Protein AF-0000000074484990 (afdb_homodimer)

Structure (mmCIF, N/CA/C/O backbone):
data_AF-0000000074484990-model_v1
#
loop_
_entity.id
_entity.type
_entity.pdbx_description
1 polymer 'DUF2249 domain-containing protein'
#
loop_
_atom_site.group_PDB
_atom_site.id
_atom_site.type_symbol
_atom_site.label_atom_id
_atom_site.label_alt_id
_atom_site.label_comp_id
_atom_site.label_asym_id
_atom_site.label_entity_id
_atom_site.label_seq_id
_atom_site.pdbx_PDB_ins_code
_atom_site.Cartn_x
_atom_site.Cartn_y
_atom_site.Cartn_z
_atom_site.occupancy
_atom_site.B_iso_or_equiv
_atom_site.auth_seq_id
_atom_site.auth_comp_id
_atom_site.auth_asym_id
_atom_site.auth_atom_id
_atom_site.pdbx_PDB_model_num
ATOM 1 N N . MET A 1 1 ? -2.682 -23.234 -22.422 1 43.19 1 MET A N 1
ATOM 2 C CA . MET A 1 1 ? -3.801 -22.484 -21.875 1 43.19 1 MET A CA 1
ATOM 3 C C . MET A 1 1 ? -3.385 -21.734 -20.609 1 43.19 1 MET A C 1
ATOM 5 O O . MET A 1 1 ? -2.887 -22.344 -19.656 1 43.19 1 MET A O 1
ATOM 9 N N . SER A 1 2 ? -2.629 -20.469 -20.484 1 55.09 2 SER A N 1
ATOM 10 C CA . SER A 1 2 ? -1.631 -19.828 -19.641 1 55.09 2 SER A CA 1
ATOM 11 C C . SER A 1 2 ? -2.156 -19.625 -18.219 1 55.09 2 SER A C 1
ATOM 13 O O . SER A 1 2 ? -2.943 -18.703 -17.969 1 55.09 2 SER A O 1
ATOM 15 N N . GLN A 1 3 ? -2.68 -20.781 -17.406 1 84.25 3 GLN A N 1
ATOM 16 C CA . GLN A 1 3 ? -3.514 -20.953 -16.219 1 84.25 3 GLN A CA 1
ATOM 17 C C . GLN A 1 3 ? -2.814 -20.406 -14.977 1 84.25 3 GLN A C 1
ATOM 19 O O . GLN A 1 3 ? -1.586 -20.453 -14.883 1 84.25 3 GLN A O 1
ATOM 24 N N . PHE A 1 4 ? -3.586 -19.734 -14.289 1 97.69 4 PHE A N 1
ATOM 25 C CA . PHE A 1 4 ? -3.057 -19.266 -13.016 1 97.69 4 PHE A CA 1
ATOM 26 C C . PHE A 1 4 ? -2.887 -20.422 -12.039 1 97.69 4 PHE A C 1
ATOM 28 O O . PHE A 1 4 ? -3.781 -21.25 -11.898 1 97.69 4 PHE A O 1
ATOM 35 N N . ALA A 1 5 ? -1.657 -20.453 -11.508 1 98.44 5 ALA A N 1
ATOM 36 C CA . ALA A 1 5 ? -1.383 -21.453 -10.484 1 98.44 5 ALA A CA 1
ATOM 37 C C . ALA A 1 5 ? -2.23 -21.219 -9.234 1 98.44 5 ALA A C 1
ATOM 39 O O . ALA A 1 5 ? -2.482 -22.141 -8.461 1 98.44 5 ALA A O 1
ATOM 40 N N . ALA A 1 6 ? -2.662 -20.047 -8.984 1 98.5 6 ALA A N 1
ATOM 41 C CA . ALA A 1 6 ? -3.475 -19.656 -7.832 1 98.5 6 ALA A CA 1
ATOM 42 C C . ALA A 1 6 ? -4.242 -18.375 -8.109 1 98.5 6 ALA A C 1
ATOM 44 O O . ALA A 1 6 ? -3.85 -17.578 -8.969 1 98.5 6 ALA A O 1
ATOM 45 N N . LYS A 1 7 ? -5.32 -18.172 -7.418 1 98.56 7 LYS A N 1
ATOM 46 C CA . LYS A 1 7 ? -6.105 -16.938 -7.492 1 98.56 7 LYS A CA 1
ATOM 47 C C . LYS A 1 7 ? -6.441 -16.422 -6.098 1 98.56 7 LYS A C 1
ATOM 49 O O . LYS A 1 7 ? -6.684 -17.203 -5.176 1 98.56 7 LYS A O 1
ATOM 54 N N . ILE A 1 8 ? -6.496 -15.172 -6.008 1 98.81 8 ILE A N 1
ATOM 55 C CA . ILE A 1 8 ? -6.891 -14.57 -4.738 1 98.81 8 ILE A CA 1
ATOM 56 C C . ILE A 1 8 ? -7.789 -13.359 -5.004 1 98.81 8 ILE A C 1
ATOM 58 O O . ILE A 1 8 ? -7.492 -12.531 -5.867 1 98.81 8 ILE A O 1
ATOM 62 N N . HIS A 1 9 ? -8.938 -13.336 -4.336 1 98.75 9 HIS A N 1
ATOM 63 C CA . HIS A 1 9 ? -9.82 -12.18 -4.289 1 98.75 9 HIS A CA 1
ATOM 64 C C . HIS A 1 9 ? -9.562 -11.336 -3.045 1 98.75 9 HIS A C 1
ATOM 66 O O . HIS A 1 9 ? -10.133 -11.594 -1.984 1 98.75 9 HIS A O 1
ATOM 72 N N . ALA A 1 10 ? -8.797 -10.273 -3.188 1 98.44 10 ALA A N 1
ATOM 73 C CA . ALA A 1 10 ? -8.234 -9.508 -2.08 1 98.44 10 ALA A CA 1
ATOM 74 C C . ALA A 1 10 ? -9.336 -8.945 -1.183 1 98.44 10 ALA A C 1
ATOM 76 O O . ALA A 1 10 ? -9.211 -8.953 0.044 1 98.44 10 ALA A O 1
ATOM 77 N N . PRO A 1 11 ? -10.508 -8.555 -1.781 1 97.56 11 PRO A N 1
ATOM 78 C CA . PRO A 1 11 ? -11.531 -7.91 -0.948 1 97.56 11 PRO A CA 1
ATOM 79 C C . PRO A 1 11 ? -12.164 -8.875 0.055 1 97.56 11 PRO A C 1
ATOM 81 O O . PRO A 1 11 ? -12.906 -8.445 0.942 1 97.56 11 PRO A O 1
ATOM 84 N N . ASP A 1 12 ? -11.836 -10.172 -0.062 1 98.25 12 ASP A N 1
ATOM 85 C CA . ASP A 1 12 ? -12.367 -11.156 0.88 1 98.25 12 ASP A CA 1
ATOM 86 C C . ASP A 1 12 ? -11.594 -11.117 2.199 1 98.25 12 ASP A C 1
ATOM 88 O O . ASP A 1 12 ? -12.031 -11.703 3.193 1 98.25 12 ASP A O 1
ATOM 92 N N . TYR A 1 13 ? -10.547 -10.422 2.252 1 97.94 13 TYR A N 1
ATOM 93 C CA . TYR A 1 13 ? -9.688 -10.375 3.434 1 97.94 13 TYR A CA 1
ATOM 94 C C . TYR A 1 13 ? -9.867 -9.062 4.18 1 97.94 13 TYR A C 1
ATOM 96 O O . TYR A 1 13 ? -10.094 -8.016 3.566 1 97.94 13 TYR A O 1
ATOM 104 N N . GLU A 1 14 ? -9.742 -9.125 5.48 1 96.12 14 GLU A N 1
ATOM 105 C CA . GLU A 1 14 ? -9.641 -7.906 6.285 1 96.12 14 GLU A CA 1
ATOM 106 C C . GLU A 1 14 ? -8.414 -7.094 5.902 1 96.12 14 GLU A C 1
ATOM 108 O O . GLU A 1 14 ? -7.355 -7.656 5.613 1 96.12 14 GLU A O 1
ATOM 113 N N . PRO A 1 15 ? -8.586 -5.75 5.984 1 95.81 15 PRO A N 1
ATOM 114 C CA . PRO A 1 15 ? -7.492 -4.883 5.535 1 95.81 15 PRO A CA 1
ATOM 115 C C . PRO A 1 15 ? -6.148 -5.254 6.16 1 95.81 15 PRO A C 1
ATOM 117 O O . PRO A 1 15 ? -5.133 -5.324 5.461 1 95.81 15 PRO A O 1
ATOM 120 N N . ARG A 1 16 ? -6.16 -5.629 7.367 1 94.44 16 ARG A N 1
ATOM 121 C CA . ARG A 1 16 ? -4.918 -5.93 8.07 1 94.44 16 ARG A CA 1
ATOM 122 C C . ARG A 1 16 ? -4.305 -7.234 7.574 1 94.44 16 ARG A C 1
ATOM 124 O O . ARG A 1 16 ? -3.088 -7.422 7.645 1 94.44 16 ARG A O 1
ATOM 131 N N . GLU A 1 17 ? -5.121 -8.094 7.066 1 96.5 17 GLU A N 1
ATOM 132 C CA . GLU A 1 17 ? -4.672 -9.422 6.664 1 96.5 17 GLU A CA 1
ATOM 133 C C . GLU A 1 17 ? -4.461 -9.5 5.152 1 96.5 17 GLU A C 1
ATOM 135 O O . GLU A 1 17 ? -3.904 -10.477 4.648 1 96.5 17 GLU A O 1
ATOM 140 N N . ARG A 1 18 ? -4.863 -8.516 4.434 1 97.44 18 ARG A N 1
ATOM 141 C CA . ARG A 1 18 ? -4.973 -8.578 2.98 1 97.44 18 ARG A CA 1
ATOM 142 C C . ARG A 1 18 ? -3.596 -8.68 2.332 1 97.44 18 ARG A C 1
ATOM 144 O O . ARG A 1 18 ? -3.311 -9.641 1.616 1 97.44 18 ARG A O 1
ATOM 151 N N . HIS A 1 19 ? -2.695 -7.762 2.564 1 97.81 19 HIS A N 1
ATOM 152 C CA . HIS A 1 19 ? -1.384 -7.809 1.928 1 97.81 19 HIS A CA 1
ATOM 153 C C . HIS A 1 19 ? -0.587 -9.023 2.398 1 97.81 19 HIS A C 1
ATOM 155 O O . HIS A 1 19 ? -0.019 -9.75 1.583 1 97.81 19 HIS A O 1
ATOM 161 N N . PRO A 1 20 ? -0.677 -9.305 3.711 1 97.88 20 PRO A N 1
ATOM 162 C CA . PRO A 1 20 ? 0.005 -10.531 4.129 1 97.88 20 PRO A CA 1
ATOM 163 C C . PRO A 1 20 ? -0.506 -11.766 3.393 1 97.88 20 PRO A C 1
ATOM 165 O O . PRO A 1 20 ? 0.287 -12.617 2.984 1 97.88 20 PRO A O 1
ATOM 168 N N . ALA A 1 21 ? -1.783 -11.867 3.154 1 98.62 21 ALA A N 1
ATOM 169 C CA . ALA A 1 21 ? -2.359 -13.016 2.461 1 98.62 21 ALA A CA 1
ATOM 170 C C . ALA A 1 21 ? -1.872 -13.086 1.016 1 98.62 21 ALA A C 1
ATOM 172 O O . ALA A 1 21 ? -1.538 -14.156 0.517 1 98.62 21 ALA A O 1
ATOM 173 N N . ILE A 1 22 ? -1.795 -12 0.395 1 98.81 22 ILE A N 1
ATOM 174 C CA . ILE A 1 22 ? -1.357 -11.938 -0.996 1 98.81 22 ILE A CA 1
ATOM 175 C C . ILE A 1 22 ? 0.114 -12.336 -1.092 1 98.81 22 ILE A C 1
ATOM 177 O O . ILE A 1 22 ? 0.493 -13.133 -1.952 1 98.81 22 ILE A O 1
ATOM 181 N N . PHE A 1 23 ? 0.906 -11.844 -0.151 1 98.81 23 PHE A N 1
ATOM 182 C CA . PHE A 1 23 ? 2.326 -12.18 -0.168 1 98.81 23 PHE A CA 1
ATOM 183 C C . PHE A 1 23 ? 2.543 -13.648 0.149 1 98.81 23 PHE A C 1
ATOM 185 O O . PHE A 1 23 ? 3.414 -14.297 -0.441 1 98.81 23 PHE A O 1
ATOM 192 N N . ARG A 1 24 ? 1.764 -14.125 1.095 1 98.69 24 ARG A N 1
ATOM 193 C CA . ARG A 1 24 ? 1.881 -15.539 1.425 1 98.69 24 ARG A CA 1
ATOM 194 C C . ARG A 1 24 ? 1.576 -16.406 0.211 1 98.69 24 ARG A C 1
ATOM 196 O O . ARG A 1 24 ? 2.297 -17.375 -0.067 1 98.69 24 ARG A O 1
ATOM 203 N N . LEU A 1 25 ? 0.503 -16.062 -0.462 1 98.81 25 LEU A N 1
ATOM 204 C CA . LEU A 1 25 ? 0.14 -16.812 -1.66 1 98.81 25 LEU A CA 1
ATOM 205 C C . LEU A 1 25 ? 1.234 -16.719 -2.717 1 98.81 25 LEU A C 1
ATOM 207 O O . LEU A 1 25 ? 1.65 -17.719 -3.283 1 98.81 25 LEU A O 1
ATOM 211 N N . PHE A 1 26 ? 1.782 -15.547 -2.924 1 98.94 26 PHE A N 1
ATOM 212 C CA . PHE A 1 26 ? 2.852 -15.344 -3.895 1 98.94 26 PHE A CA 1
ATOM 213 C C . PHE A 1 26 ? 4.074 -16.172 -3.535 1 98.94 26 PHE A C 1
ATOM 215 O O . PHE A 1 26 ? 4.66 -16.828 -4.398 1 98.94 26 PHE A O 1
ATOM 222 N N . ASP A 1 27 ? 4.418 -16.172 -2.252 1 98.81 27 ASP A N 1
ATOM 223 C CA . ASP A 1 27 ? 5.621 -16.859 -1.794 1 98.81 27 ASP A CA 1
ATOM 224 C C . ASP A 1 27 ? 5.477 -18.375 -1.929 1 98.81 27 ASP A C 1
ATOM 226 O O . ASP A 1 27 ? 6.477 -19.094 -1.991 1 98.81 27 ASP A O 1
ATOM 230 N N . SER A 1 28 ? 4.297 -18.781 -1.954 1 98.69 28 SER A N 1
ATOM 231 C CA . SER A 1 28 ? 4.047 -20.219 -2.057 1 98.69 28 SER A CA 1
ATOM 232 C C . SER A 1 28 ? 4.199 -20.703 -3.494 1 98.69 28 SER A C 1
ATOM 234 O O . SER A 1 28 ? 4.27 -21.906 -3.742 1 98.69 28 SER A O 1
ATOM 236 N N . LEU A 1 29 ? 4.227 -19.812 -4.492 1 98.62 29 LEU A N 1
ATOM 237 C CA . LEU A 1 29 ? 4.363 -20.172 -5.898 1 98.62 29 LEU A CA 1
ATOM 238 C C . LEU A 1 29 ? 5.734 -20.781 -6.176 1 98.62 29 LEU A C 1
ATOM 240 O O . LEU A 1 29 ? 6.719 -20.406 -5.527 1 98.62 29 LEU A O 1
ATOM 244 N N . LYS A 1 30 ? 5.797 -21.625 -7.109 1 98.12 30 LYS A N 1
ATOM 245 C CA . LYS A 1 30 ? 7.066 -22.062 -7.672 1 98.12 30 LYS A CA 1
ATOM 246 C C . LYS A 1 30 ? 7.574 -21.094 -8.727 1 98.12 30 LYS A C 1
ATOM 248 O O . LYS A 1 30 ? 6.789 -20.375 -9.344 1 98.12 30 LYS A O 1
ATOM 253 N N . PRO A 1 31 ? 8.883 -21.031 -8.859 1 98.06 31 PRO A N 1
ATOM 254 C CA . PRO A 1 31 ? 9.391 -20.188 -9.953 1 98.06 31 PRO A CA 1
ATOM 255 C C . PRO A 1 31 ? 8.703 -20.484 -11.281 1 98.06 31 PRO A C 1
ATOM 257 O O . PRO A 1 31 ? 8.516 -21.656 -11.641 1 98.06 31 PRO A O 1
ATOM 260 N N . GLY A 1 32 ? 8.297 -19.422 -12 1 97.88 32 GLY A N 1
ATOM 261 C CA . GLY A 1 32 ? 7.645 -19.594 -13.289 1 97.88 32 GLY A CA 1
ATOM 262 C C . GLY A 1 32 ? 6.129 -19.609 -13.195 1 97.88 32 GLY A C 1
ATOM 263 O O . GLY A 1 32 ? 5.441 -19.422 -14.203 1 97.88 32 GLY A O 1
ATOM 264 N N . GLU A 1 33 ? 5.629 -19.797 -11.984 1 98.56 33 GLU A N 1
ATOM 265 C CA . GLU A 1 33 ? 4.18 -19.797 -11.797 1 98.56 33 GLU A CA 1
ATOM 266 C C . GLU A 1 33 ? 3.627 -18.391 -11.672 1 98.56 33 GLU A C 1
ATOM 268 O O . GLU A 1 33 ? 4.355 -17.453 -11.32 1 98.56 33 GLU A O 1
ATOM 273 N N . VAL A 1 34 ? 2.348 -18.266 -12.062 1 98.69 34 VAL A N 1
ATOM 274 C CA . VAL A 1 34 ? 1.667 -16.969 -12.062 1 98.69 34 VAL A CA 1
ATOM 275 C C . VAL A 1 34 ? 0.366 -17.078 -11.273 1 98.69 34 VAL A C 1
ATOM 277 O O . VAL A 1 34 ? -0.37 -18.062 -11.398 1 98.69 34 VAL A O 1
ATOM 280 N N . MET A 1 35 ? 0.099 -16.109 -10.414 1 98.88 35 MET A N 1
ATOM 281 C CA . MET A 1 35 ? -1.185 -16.031 -9.727 1 98.88 35 MET A CA 1
ATOM 282 C C . MET A 1 35 ? -2.008 -14.859 -10.242 1 98.88 35 MET A C 1
ATOM 284 O O . MET A 1 35 ? -1.462 -13.922 -10.828 1 98.88 35 MET A O 1
ATOM 288 N N . GLU A 1 36 ? -3.307 -14.945 -10.031 1 98.88 36 GLU A N 1
ATOM 289 C CA . GLU A 1 36 ? -4.203 -13.836 -10.344 1 98.88 36 GLU A CA 1
ATOM 290 C C . GLU A 1 36 ? -4.684 -13.141 -9.078 1 98.88 36 GLU A C 1
ATOM 292 O O . GLU A 1 36 ? -5.164 -13.797 -8.148 1 98.88 36 GLU A O 1
ATOM 297 N N . LEU A 1 37 ? -4.543 -11.93 -9.016 1 98.88 37 LEU A N 1
ATOM 298 C CA . LEU A 1 37 ? -5.086 -11.062 -7.969 1 98.88 37 LEU A CA 1
ATOM 299 C C . LEU A 1 37 ? -6.301 -10.297 -8.477 1 98.88 37 LEU A C 1
ATOM 301 O O . LEU A 1 37 ? -6.242 -9.664 -9.531 1 98.88 37 LEU A O 1
ATOM 305 N N . THR A 1 38 ? -7.379 -10.398 -7.863 1 98.81 38 THR A N 1
ATOM 306 C CA . THR A 1 38 ? -8.539 -9.547 -8.086 1 98.81 38 THR A CA 1
ATOM 307 C C . THR A 1 38 ? -8.719 -8.562 -6.93 1 98.81 38 THR A C 1
ATOM 309 O O . THR A 1 38 ? -8.648 -8.953 -5.762 1 98.81 38 THR A O 1
ATOM 312 N N . ASN A 1 39 ? -8.891 -7.34 -7.309 1 98.56 39 ASN A N 1
ATOM 313 C CA . ASN A 1 39 ? -8.984 -6.285 -6.305 1 98.56 39 ASN A CA 1
ATOM 314 C C . ASN A 1 39 ? -10.094 -5.289 -6.645 1 98.56 39 ASN A C 1
ATOM 316 O O . ASN A 1 39 ? -10.477 -5.156 -7.805 1 98.56 39 ASN A O 1
ATOM 320 N N . ASP A 1 40 ? -10.562 -4.59 -5.68 1 97.62 40 ASP A N 1
ATOM 321 C CA . ASP A 1 40 ? -11.656 -3.645 -5.895 1 97.62 40 ASP A CA 1
ATOM 322 C C . ASP A 1 40 ? -11.125 -2.217 -6.008 1 97.62 40 ASP A C 1
ATOM 324 O O . ASP A 1 40 ? -11.898 -1.257 -5.949 1 97.62 40 ASP A O 1
ATOM 328 N N . HIS A 1 41 ? -9.875 -1.974 -6.113 1 97.5 41 HIS A N 1
ATOM 329 C CA . HIS A 1 41 ? -9.227 -0.697 -6.387 1 97.5 41 HIS A CA 1
ATOM 330 C C . HIS A 1 41 ? -7.844 -0.903 -6.996 1 97.5 41 HIS A C 1
ATOM 332 O O . HIS A 1 41 ? -7.359 -2.035 -7.086 1 97.5 41 HIS A O 1
ATOM 338 N N . ASP A 1 42 ? -7.27 0.138 -7.5 1 96.94 42 ASP A N 1
ATOM 339 C CA . ASP A 1 42 ? -5.957 0.067 -8.133 1 96.94 42 ASP A CA 1
ATOM 340 C C . ASP A 1 42 ? -4.922 -0.54 -7.195 1 96.94 42 ASP A C 1
ATOM 342 O O . ASP A 1 42 ? -4.684 -0.014 -6.105 1 96.94 42 ASP A O 1
ATOM 346 N N . PRO A 1 43 ? -4.238 -1.591 -7.641 1 97.88 43 PRO A N 1
ATOM 347 C CA . PRO A 1 43 ? -3.277 -2.271 -6.77 1 97.88 43 PRO A CA 1
ATOM 348 C C . PRO A 1 43 ? -1.885 -1.647 -6.824 1 97.88 43 PRO A C 1
ATOM 350 O O . PRO A 1 43 ? -0.907 -2.275 -6.41 1 97.88 43 PRO A O 1
ATOM 353 N N . ARG A 1 44 ? -1.787 -0.453 -7.223 1 96.44 44 ARG A N 1
ATOM 354 C CA . ARG A 1 44 ? -0.507 0.232 -7.371 1 96.44 44 ARG A CA 1
ATOM 355 C C . ARG A 1 44 ? 0.263 0.242 -6.055 1 96.44 44 ARG A C 1
ATOM 357 O O . ARG A 1 44 ? 1.463 -0.042 -6.027 1 96.44 44 ARG A O 1
ATOM 364 N N . PRO A 1 45 ? -0.383 0.484 -4.973 1 97.5 45 PRO A N 1
ATOM 365 C CA . PRO A 1 45 ? 0.353 0.455 -3.705 1 97.5 45 PRO A CA 1
ATOM 366 C C . PRO A 1 45 ? 0.947 -0.918 -3.4 1 97.5 45 PRO A C 1
ATOM 368 O O . PRO A 1 45 ? 2.049 -1.01 -2.85 1 97.5 45 PRO A O 1
ATOM 371 N N . LEU A 1 46 ? 0.21 -1.951 -3.744 1 98.31 46 LEU A N 1
ATOM 372 C CA . LEU A 1 46 ? 0.729 -3.305 -3.582 1 98.31 46 LEU A CA 1
ATOM 373 C C . LEU A 1 46 ? 1.914 -3.547 -4.512 1 98.31 46 LEU A C 1
ATOM 375 O O . LEU A 1 46 ? 2.879 -4.215 -4.133 1 98.31 46 LEU A O 1
ATOM 379 N N . HIS A 1 47 ? 1.777 -2.996 -5.656 1 98.38 47 HIS A N 1
ATOM 380 C CA . HIS A 1 47 ? 2.877 -3.119 -6.609 1 98.38 47 HIS A CA 1
ATOM 381 C C . HIS A 1 47 ? 4.152 -2.484 -6.062 1 98.38 47 HIS A C 1
ATOM 383 O O . HIS A 1 47 ? 5.227 -3.084 -6.125 1 98.38 47 HIS A O 1
ATOM 389 N N . TYR A 1 48 ? 4.02 -1.314 -5.48 1 98 48 TYR A N 1
ATOM 390 C CA . TYR A 1 48 ? 5.16 -0.649 -4.863 1 98 48 TYR A CA 1
ATOM 391 C C . TYR A 1 48 ? 5.758 -1.504 -3.75 1 98 48 TYR A C 1
ATOM 393 O O . TYR A 1 48 ? 6.98 -1.584 -3.607 1 98 48 TYR A O 1
ATOM 401 N N . GLN A 1 49 ? 4.906 -2.113 -3.031 1 97.94 49 GLN A N 1
ATOM 402 C CA . GLN A 1 49 ? 5.379 -2.979 -1.955 1 97.94 49 GLN A CA 1
ATOM 403 C C . GLN A 1 49 ? 6.172 -4.16 -2.508 1 97.94 49 GLN A C 1
ATOM 405 O O . GLN A 1 49 ? 7.227 -4.508 -1.975 1 97.94 49 GLN A O 1
ATOM 410 N N . PHE A 1 50 ? 5.633 -4.754 -3.535 1 98.69 50 PHE A N 1
ATOM 411 C CA . PHE A 1 50 ? 6.367 -5.828 -4.188 1 98.69 50 PHE A CA 1
ATOM 412 C C . PHE A 1 50 ? 7.734 -5.344 -4.656 1 98.69 50 PHE A C 1
ATOM 414 O O . PHE A 1 50 ? 8.742 -6.023 -4.457 1 98.69 50 PHE A O 1
ATOM 421 N N . MET A 1 51 ? 7.746 -4.199 -5.277 1 98 51 MET A N 1
ATOM 422 C CA . MET A 1 51 ? 8.984 -3.654 -5.816 1 98 51 MET A CA 1
ATOM 423 C C . MET A 1 51 ? 10.023 -3.469 -4.715 1 98 51 MET A C 1
ATOM 425 O O . MET A 1 51 ? 11.219 -3.695 -4.934 1 98 51 MET A O 1
ATOM 429 N N . MET A 1 52 ? 9.57 -3.154 -3.594 1 96.81 52 MET A N 1
ATOM 430 C CA . MET A 1 52 ? 10.469 -2.854 -2.484 1 96.81 52 MET A CA 1
ATOM 431 C C . MET A 1 52 ? 10.844 -4.125 -1.731 1 96.81 52 MET A C 1
ATOM 433 O O . MET A 1 52 ? 12 -4.293 -1.324 1 96.81 52 MET A O 1
ATOM 437 N N . GLU A 1 53 ? 9.992 -5.02 -1.612 1 97.56 53 GLU A N 1
ATOM 438 C CA . GLU A 1 53 ? 10.211 -6.141 -0.706 1 97.56 53 GLU A CA 1
ATOM 439 C C . GLU A 1 53 ? 10.555 -7.414 -1.476 1 97.56 53 GLU A C 1
ATOM 441 O O . GLU A 1 53 ? 11.094 -8.367 -0.903 1 97.56 53 GLU A O 1
ATOM 446 N N . ARG A 1 54 ? 10.18 -7.414 -2.705 1 97.88 54 ARG A N 1
ATOM 447 C CA . ARG A 1 54 ? 10.516 -8.539 -3.574 1 97.88 54 ARG A CA 1
ATOM 448 C C . ARG A 1 54 ? 11.211 -8.062 -4.844 1 97.88 54 ARG A C 1
ATOM 450 O O . ARG A 1 54 ? 10.812 -8.422 -5.949 1 97.88 54 ARG A O 1
ATOM 457 N N . PRO A 1 55 ? 12.258 -7.387 -4.719 1 98.06 55 PRO A N 1
ATOM 458 C CA . PRO A 1 55 ? 12.93 -6.844 -5.902 1 98.06 55 PRO A CA 1
ATOM 459 C C . PRO A 1 55 ? 13.422 -7.93 -6.852 1 98.06 55 PRO A C 1
ATOM 461 O O . PRO A 1 55 ? 14.086 -8.883 -6.418 1 98.06 55 PRO A O 1
ATOM 464 N N . ASP A 1 56 ? 13.055 -7.844 -8.086 1 97.94 56 ASP A N 1
ATOM 465 C CA . ASP A 1 56 ? 13.516 -8.68 -9.195 1 97.94 56 ASP A CA 1
ATOM 466 C C . ASP A 1 56 ? 13.039 -10.117 -9.031 1 97.94 56 ASP A C 1
ATOM 468 O O . ASP A 1 56 ? 13.648 -11.047 -9.57 1 97.94 56 ASP A O 1
ATOM 472 N N . GLN A 1 57 ? 11.961 -10.289 -8.273 1 98.69 57 GLN A N 1
ATOM 473 C CA . GLN A 1 57 ? 11.516 -11.648 -7.996 1 98.69 57 GLN A CA 1
ATOM 474 C C . GLN A 1 57 ? 10.125 -11.906 -8.57 1 98.69 57 GLN A C 1
ATOM 476 O O . GLN A 1 57 ? 9.586 -13.008 -8.438 1 98.69 57 GLN A O 1
ATOM 481 N N . PHE A 1 58 ? 9.586 -10.898 -9.203 1 98.88 58 PHE A N 1
ATOM 482 C CA . PHE A 1 58 ? 8.203 -11.062 -9.656 1 98.88 58 PHE A CA 1
ATOM 483 C C . PHE A 1 58 ? 8 -10.391 -11.008 1 98.88 58 PHE A C 1
ATOM 485 O O . PHE A 1 58 ? 8.836 -9.594 -11.445 1 98.88 58 PHE A O 1
ATOM 492 N N . THR A 1 59 ? 6.961 -10.734 -11.734 1 98.75 59 THR A N 1
ATOM 493 C CA . THR A 1 59 ? 6.398 -10.008 -12.875 1 98.75 59 THR A CA 1
ATOM 494 C C . THR A 1 59 ? 5.008 -9.477 -12.539 1 98.75 59 THR A C 1
ATOM 496 O O . THR A 1 59 ? 4.348 -9.984 -11.633 1 98.75 59 THR A O 1
ATOM 499 N N . TRP A 1 60 ? 4.598 -8.461 -13.141 1 98.69 60 TRP A N 1
ATOM 500 C CA . TRP A 1 60 ? 3.346 -7.754 -12.898 1 98.69 60 TRP A CA 1
ATOM 501 C C . TRP A 1 60 ? 2.67 -7.375 -14.211 1 98.69 60 TRP A C 1
ATOM 503 O O . TRP A 1 60 ? 3.248 -6.66 -15.031 1 98.69 60 TRP A O 1
ATOM 513 N N . GLU A 1 61 ? 1.479 -7.926 -14.43 1 98.44 61 GLU A N 1
ATOM 514 C CA . GLU A 1 61 ? 0.729 -7.609 -15.641 1 98.44 61 GLU A CA 1
ATOM 515 C C . GLU A 1 61 ? -0.734 -7.312 -15.32 1 98.44 61 GLU A C 1
ATOM 517 O O . GLU A 1 61 ? -1.439 -8.156 -14.773 1 98.44 61 GLU A O 1
ATOM 522 N N . TYR A 1 62 ? -1.135 -6.125 -15.664 1 98.44 62 TYR A N 1
ATOM 523 C CA . TYR A 1 62 ? -2.557 -5.828 -15.531 1 98.44 62 TYR A CA 1
ATOM 524 C C . TYR A 1 62 ? -3.373 -6.625 -16.547 1 98.44 62 TYR A C 1
ATOM 526 O O . TYR A 1 62 ? -3.076 -6.605 -17.75 1 98.44 62 TYR A O 1
ATOM 534 N N . LEU A 1 63 ? -4.348 -7.242 -16.047 1 98.31 63 LEU A N 1
ATOM 535 C CA . LEU A 1 63 ? -5.27 -7.977 -16.891 1 98.31 63 LEU A CA 1
ATOM 536 C C . LEU A 1 63 ? -6.559 -7.191 -17.109 1 98.31 63 LEU A C 1
ATOM 538 O O . LEU A 1 63 ? -7.215 -7.336 -18.141 1 98.31 63 LEU A O 1
ATOM 542 N N . GLU A 1 64 ? -6.957 -6.465 -16.125 1 98.19 64 GLU A N 1
ATOM 543 C CA . GLU A 1 64 ? -8.125 -5.586 -16.109 1 98.19 64 GLU A CA 1
ATOM 544 C C . GLU A 1 64 ? -7.891 -4.375 -15.211 1 98.19 64 GLU A C 1
ATOM 546 O O . GLU A 1 64 ? -7.391 -4.508 -14.094 1 98.19 64 GLU A O 1
ATOM 551 N N . GLU A 1 65 ? -8.242 -3.186 -15.797 1 97.31 65 GLU A N 1
ATOM 552 C CA . GLU A 1 65 ? -8.062 -1.945 -15.047 1 97.31 65 GLU A CA 1
ATOM 553 C C . GLU A 1 65 ? -9.398 -1.262 -14.781 1 97.31 65 GLU A C 1
ATOM 555 O O . GLU A 1 65 ? -10.18 -1.041 -15.703 1 97.31 65 GLU A O 1
ATOM 560 N N . GLY A 1 66 ? -9.648 -0.965 -13.703 1 92.12 66 GLY A N 1
ATOM 561 C CA . GLY A 1 66 ? -10.867 -0.412 -13.141 1 92.12 66 GLY A CA 1
ATOM 562 C C . GLY A 1 66 ? -11.523 0.618 -14.047 1 92.12 66 GLY A C 1
ATOM 563 O O . GLY A 1 66 ? -11.297 0.626 -15.258 1 92.12 66 GLY A O 1
ATOM 564 N N . PRO A 1 67 ? -12.438 1.123 -13.227 1 94.62 67 PRO A N 1
ATOM 565 C CA . PRO A 1 67 ? -12.352 1.564 -11.828 1 94.62 67 PRO A CA 1
ATOM 566 C C . PRO A 1 67 ? -12.992 0.579 -10.859 1 94.62 67 PRO A C 1
ATOM 568 O O . PRO A 1 67 ? -12.766 0.664 -9.648 1 94.62 67 PRO A O 1
ATOM 571 N N . GLU A 1 68 ? -13.852 -0.353 -11.156 1 95.31 68 GLU A N 1
ATOM 572 C CA . GLU A 1 68 ? -14.594 -1.211 -10.242 1 95.31 68 GLU A CA 1
ATOM 573 C C . GLU A 1 68 ? -13.82 -2.48 -9.922 1 95.31 68 GLU A C 1
ATOM 575 O O . GLU A 1 68 ? -13.82 -2.945 -8.773 1 95.31 68 GLU A O 1
ATOM 580 N N . ILE A 1 69 ? -13.273 -3.064 -10.969 1 97.69 69 ILE A N 1
ATOM 581 C CA . ILE A 1 69 ? -12.539 -4.316 -10.805 1 97.69 69 ILE A CA 1
ATOM 582 C C . ILE A 1 69 ? -11.133 -4.168 -11.391 1 97.69 69 ILE A C 1
ATOM 584 O O . ILE A 1 69 ? -10.953 -3.59 -12.461 1 97.69 69 ILE A O 1
ATOM 588 N N . TRP A 1 70 ? -10.117 -4.648 -10.648 1 98.69 70 TRP A N 1
ATOM 589 C CA . TRP A 1 70 ? -8.734 -4.758 -11.086 1 98.69 70 TRP A CA 1
ATOM 590 C C . TRP A 1 70 ? -8.258 -6.203 -11.039 1 98.69 70 TRP A C 1
ATOM 592 O O . TRP A 1 70 ? -8.477 -6.902 -10.047 1 98.69 70 TRP A O 1
ATOM 602 N N . ARG A 1 71 ? -7.66 -6.559 -12.055 1 98.75 71 ARG A N 1
ATOM 603 C CA . ARG A 1 71 ? -7.039 -7.883 -12.078 1 98.75 71 ARG A CA 1
ATOM 604 C C . ARG A 1 71 ? -5.586 -7.797 -12.523 1 98.75 71 ARG A C 1
ATOM 606 O O . ARG A 1 71 ? -5.254 -7.043 -13.445 1 98.75 71 ARG A O 1
ATOM 613 N N . VAL A 1 72 ? -4.746 -8.555 -11.836 1 98.81 72 VAL A N 1
ATOM 614 C CA . VAL A 1 72 ? -3.312 -8.531 -12.109 1 98.81 72 VAL A CA 1
ATOM 615 C C . VAL A 1 72 ? -2.766 -9.953 -12.125 1 98.81 72 VAL A C 1
ATOM 617 O O . VAL A 1 72 ? -3.119 -10.773 -11.273 1 98.81 72 VAL A O 1
ATOM 620 N N . ALA A 1 73 ? -1.985 -10.242 -13.055 1 98.81 73 ALA A N 1
ATOM 621 C CA . ALA A 1 73 ? -1.147 -11.438 -13.023 1 98.81 73 ALA A CA 1
ATOM 622 C C . ALA A 1 73 ? 0.194 -11.148 -12.359 1 98.81 73 ALA A C 1
ATOM 624 O O . ALA A 1 73 ? 0.909 -10.227 -12.758 1 98.81 73 ALA A O 1
ATOM 625 N N . ILE A 1 74 ? 0.472 -11.875 -11.312 1 98.88 74 ILE A N 1
ATOM 626 C CA . ILE A 1 74 ? 1.742 -11.758 -10.602 1 98.88 74 ILE A CA 1
ATOM 627 C C . ILE A 1 74 ? 2.531 -13.055 -10.734 1 98.88 74 ILE A C 1
ATOM 629 O O . ILE A 1 74 ? 2.121 -14.094 -10.211 1 98.88 74 ILE A O 1
ATOM 633 N N . GLY A 1 75 ? 3.598 -12.977 -11.352 1 98.75 75 GLY A N 1
ATOM 634 C CA . GLY A 1 75 ? 4.414 -14.156 -11.578 1 98.75 75 GLY A CA 1
ATOM 635 C C . GLY A 1 75 ? 5.641 -14.219 -10.688 1 98.75 75 GLY A C 1
ATOM 636 O O . GLY A 1 75 ? 6.234 -13.188 -10.367 1 98.75 75 GLY A O 1
ATOM 637 N N . LYS A 1 76 ? 6.031 -15.422 -10.375 1 98.56 76 LYS A N 1
ATOM 638 C CA . LYS A 1 76 ? 7.258 -15.641 -9.617 1 98.56 76 LYS A CA 1
ATOM 639 C C . LYS A 1 76 ? 8.422 -15.984 -10.547 1 98.56 76 LYS A C 1
ATOM 641 O O . LYS A 1 76 ? 8.305 -16.875 -11.391 1 98.56 76 LYS A O 1
ATOM 64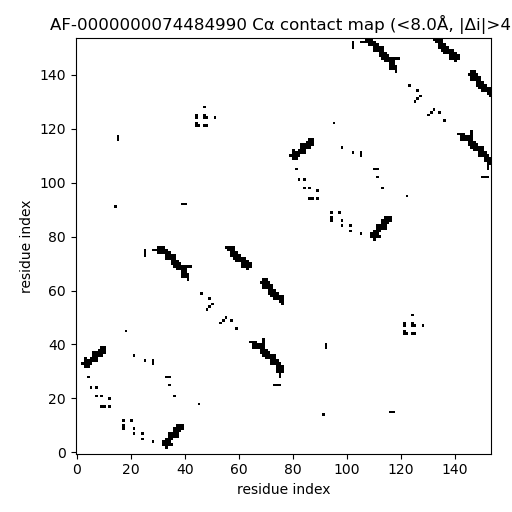6 N N . LYS A 1 77 ? 9.484 -15.281 -10.305 1 98.25 77 LYS A N 1
ATOM 647 C CA . LYS A 1 77 ? 10.672 -15.562 -11.109 1 98.25 77 LYS A CA 1
ATOM 648 C C . LYS A 1 77 ? 11.492 -16.688 -10.492 1 98.25 77 LYS A C 1
ATOM 650 O O . LYS A 1 77 ? 11.492 -16.875 -9.273 1 98.25 77 LYS A O 1
ATOM 655 N N . MET B 1 1 ? 4.801 23.422 21.469 1 44.12 1 MET B N 1
ATOM 656 C CA . MET B 1 1 ? 4.133 22.125 21.656 1 44.12 1 MET B CA 1
ATOM 657 C C . MET B 1 1 ? 3.785 21.5 20.297 1 44.12 1 MET B C 1
ATOM 659 O O . MET B 1 1 ? 3.121 22.125 19.469 1 44.12 1 MET B O 1
ATOM 663 N N . SER B 1 2 ? 4.648 20.781 19.422 1 55 2 SER B N 1
ATOM 664 C CA . SER B 1 2 ? 4.848 20.609 17.984 1 55 2 SER B CA 1
ATOM 665 C C . SER B 1 2 ? 3.615 20 17.312 1 55 2 SER B C 1
ATOM 667 O O . SER B 1 2 ? 3.316 18.828 17.5 1 55 2 SER B O 1
ATOM 669 N N . GLN B 1 3 ? 2.326 20.766 17.266 1 84.38 3 GLN B N 1
ATOM 670 C CA . GLN B 1 3 ? 0.93 20.438 16.984 1 84.38 3 GLN B CA 1
ATOM 671 C C . GLN B 1 3 ? 0.743 20 15.531 1 84.38 3 GLN B C 1
ATOM 673 O O . GLN B 1 3 ? 1.458 20.469 14.641 1 84.38 3 GLN B O 1
ATOM 678 N N . PHE B 1 4 ? 0.048 19 15.414 1 97.62 4 PHE B N 1
ATOM 679 C CA . PHE B 1 4 ? -0.303 18.562 14.07 1 97.62 4 PHE B CA 1
ATOM 680 C C . PHE B 1 4 ? -1.276 19.547 13.422 1 97.62 4 PHE B C 1
ATOM 682 O O . PHE B 1 4 ? -2.246 19.969 14.055 1 97.62 4 PHE B O 1
ATOM 689 N N . ALA B 1 5 ? -0.861 19.938 12.211 1 98.44 5 ALA B N 1
ATOM 690 C CA . ALA B 1 5 ? -1.744 20.812 11.438 1 98.44 5 ALA B CA 1
ATOM 691 C C . ALA B 1 5 ? -3.043 20.094 11.078 1 98.44 5 ALA B C 1
ATOM 693 O O . ALA B 1 5 ? -4.066 20.75 10.828 1 98.44 5 ALA B O 1
ATOM 694 N N . AL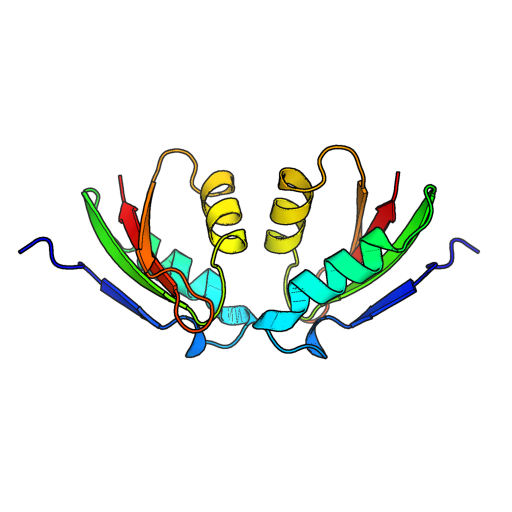A B 1 6 ? -3.068 18.828 11.008 1 98.5 6 ALA B N 1
ATOM 695 C CA . ALA B 1 6 ? -4.23 18.016 10.672 1 98.5 6 ALA B CA 1
ATOM 696 C C . ALA B 1 6 ? -4.062 16.578 11.188 1 98.5 6 ALA B C 1
ATOM 698 O O . ALA B 1 6 ? -2.941 16.125 11.43 1 98.5 6 ALA B O 1
ATOM 699 N N . LYS B 1 7 ? -5.156 15.914 11.391 1 98.56 7 LYS B N 1
ATOM 700 C CA . LYS B 1 7 ? -5.156 14.508 11.789 1 98.56 7 LYS B CA 1
ATOM 701 C C . LYS B 1 7 ? -6.125 13.695 10.93 1 98.56 7 LYS B C 1
ATOM 703 O O . LYS B 1 7 ? -7.188 14.188 10.547 1 98.56 7 LYS B O 1
ATOM 708 N N . ILE B 1 8 ? -5.766 12.508 10.727 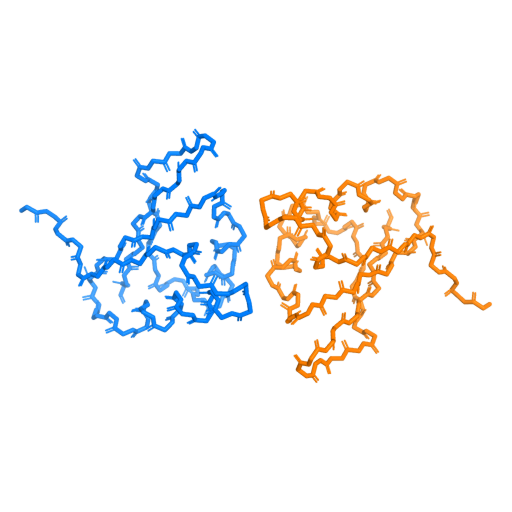1 98.75 8 ILE B N 1
ATOM 709 C CA . ILE B 1 8 ? -6.656 11.617 9.992 1 98.75 8 ILE B CA 1
ATOM 710 C C . ILE B 1 8 ? -6.613 10.219 10.609 1 98.75 8 ILE B C 1
ATOM 712 O O . ILE B 1 8 ? -5.535 9.703 10.906 1 98.75 8 ILE B O 1
ATOM 716 N N . HIS B 1 9 ? -7.785 9.688 10.891 1 98.75 9 HIS B N 1
ATOM 717 C CA . HIS B 1 9 ? -7.961 8.289 11.281 1 98.75 9 HIS B CA 1
ATOM 718 C C . HIS B 1 9 ? -8.328 7.426 10.078 1 98.75 9 HIS B C 1
ATOM 720 O O . HIS B 1 9 ? -9.508 7.293 9.742 1 98.75 9 HIS B O 1
ATOM 726 N N . ALA B 1 10 ? -7.355 6.762 9.508 1 98.44 10 ALA B N 1
ATOM 727 C CA . ALA B 1 10 ? -7.461 6.094 8.211 1 98.44 10 ALA B CA 1
ATOM 728 C C . ALA B 1 10 ? -8.562 5.043 8.219 1 98.44 10 ALA B C 1
ATOM 730 O O . ALA B 1 10 ? -9.312 4.91 7.25 1 98.44 10 ALA B O 1
ATOM 731 N N . PRO B 1 11 ? -8.766 4.332 9.375 1 97.56 11 PRO B N 1
ATOM 732 C CA . PRO B 1 11 ? -9.742 3.242 9.367 1 97.56 11 PRO B CA 1
ATOM 733 C C . PRO B 1 11 ? -11.18 3.74 9.219 1 97.56 11 PRO B C 1
ATOM 735 O O . PRO B 1 11 ? -12.102 2.939 9.016 1 97.56 11 PRO B O 1
ATOM 738 N N . ASP B 1 12 ? -11.367 5.074 9.297 1 98.25 12 ASP B N 1
ATOM 739 C CA . ASP B 1 12 ? -12.703 5.641 9.125 1 98.25 12 ASP B CA 1
ATOM 740 C C . ASP B 1 12 ? -13.094 5.688 7.652 1 98.25 12 ASP B C 1
ATOM 742 O O . ASP B 1 12 ? -14.258 5.914 7.32 1 98.25 12 ASP B O 1
ATOM 746 N N . TYR B 1 13 ? -12.203 5.43 6.781 1 97.94 13 TYR B N 1
ATOM 747 C CA . TYR B 1 13 ? -12.445 5.516 5.348 1 97.94 13 TYR B CA 1
ATOM 748 C C . TYR B 1 13 ? -12.578 4.129 4.73 1 97.94 13 TYR B C 1
ATOM 750 O O . TYR B 1 13 ? -11.938 3.178 5.176 1 97.94 13 TYR B O 1
ATOM 758 N N . GLU B 1 14 ? -13.414 4.039 3.719 1 96.19 14 GLU B N 1
ATOM 759 C CA . GLU B 1 14 ? -13.445 2.836 2.891 1 96.19 14 GLU B CA 1
ATOM 760 C C . GLU B 1 14 ? -12.102 2.594 2.213 1 96.19 14 GLU B C 1
ATOM 762 O O . GLU B 1 14 ? -11.43 3.539 1.794 1 96.19 14 GLU B O 1
ATOM 767 N N . PRO B 1 15 ? -11.773 1.282 2.062 1 95.81 15 PRO B N 1
ATOM 768 C CA . PRO B 1 15 ? -10.453 0.953 1.519 1 95.81 15 PRO B CA 1
ATOM 769 C C . PRO B 1 15 ? -10.148 1.694 0.219 1 95.81 15 PRO B C 1
ATOM 771 O O . PRO B 1 15 ? -9.055 2.236 0.056 1 95.81 15 PRO B O 1
ATOM 774 N N . ARG B 1 16 ? -11.102 1.856 -0.597 1 94.44 16 ARG B N 1
ATOM 775 C CA . ARG B 1 16 ? -10.883 2.482 -1.897 1 94.44 16 ARG B CA 1
ATOM 776 C C . ARG B 1 16 ? -10.641 3.98 -1.75 1 94.44 16 ARG B C 1
ATOM 778 O O . ARG B 1 16 ? -9.984 4.594 -2.596 1 94.44 16 ARG B O 1
ATOM 785 N N . GLU B 1 17 ? -11.141 4.543 -0.7 1 96.62 17 GLU B N 1
ATOM 786 C CA . GLU B 1 17 ? -11.07 5.988 -0.507 1 96.62 17 GLU B CA 1
ATOM 787 C C . GLU B 1 17 ? -9.938 6.363 0.45 1 96.62 17 GLU B C 1
ATOM 789 O O . GLU B 1 17 ? -9.602 7.543 0.59 1 96.62 17 GLU B O 1
ATOM 794 N N . ARG B 1 18 ? -9.344 5.418 1.09 1 97.5 18 ARG B N 1
ATOM 795 C CA . ARG B 1 18 ? -8.453 5.648 2.223 1 97.5 18 ARG B CA 1
ATOM 796 C C . ARG B 1 18 ? -7.168 6.34 1.777 1 97.5 18 ARG B C 1
ATOM 798 O O . ARG B 1 18 ? -6.852 7.438 2.246 1 97.5 18 ARG B O 1
ATOM 805 N N . HIS B 1 19 ? -6.418 5.793 0.863 1 97.88 19 HIS B N 1
ATOM 806 C CA . HIS B 1 19 ? -5.168 6.414 0.444 1 97.88 19 HIS B CA 1
ATOM 807 C C . HIS B 1 19 ? -5.418 7.746 -0.252 1 97.88 19 HIS B C 1
ATOM 809 O O . HIS B 1 19 ? -4.773 8.75 0.065 1 97.88 19 HIS B O 1
ATOM 815 N N . PRO B 1 20 ? -6.465 7.777 -1.099 1 97.88 20 PRO B N 1
ATOM 816 C CA . PRO B 1 20 ? -6.758 9.086 -1.677 1 97.88 20 PRO B CA 1
ATOM 817 C C . PRO B 1 20 ? -7.043 10.148 -0.616 1 97.88 20 PRO B C 1
ATOM 819 O O . PRO B 1 20 ? -6.57 11.289 -0.733 1 97.88 20 PRO B O 1
ATOM 822 N N . ALA B 1 21 ? -7.73 9.805 0.438 1 98.62 21 ALA B N 1
ATOM 823 C CA . ALA B 1 21 ? -8.047 10.758 1.5 1 98.62 21 ALA B CA 1
ATOM 824 C C . ALA B 1 21 ? -6.785 11.219 2.223 1 98.62 21 ALA B C 1
ATOM 826 O O . ALA B 1 21 ? -6.629 12.406 2.52 1 98.62 21 ALA B O 1
ATOM 827 N N . ILE B 1 22 ? -5.922 10.344 2.455 1 98.81 22 ILE B N 1
ATOM 828 C CA . ILE B 1 22 ? -4.68 10.656 3.15 1 98.81 22 ILE B CA 1
ATOM 829 C C . ILE B 1 22 ? -3.82 11.57 2.285 1 98.81 22 ILE B C 1
ATOM 831 O O . ILE B 1 22 ? -3.289 12.57 2.77 1 98.81 22 ILE B O 1
ATOM 835 N N . PHE B 1 23 ? -3.766 11.273 1.001 1 98.81 23 PHE B N 1
ATOM 836 C CA . PHE B 1 23 ? -2.969 12.102 0.101 1 98.81 23 PHE B CA 1
ATOM 837 C C . PHE B 1 23 ? -3.584 13.484 -0.052 1 98.81 23 PHE B C 1
ATOM 839 O O . PHE B 1 23 ? -2.865 14.484 -0.121 1 98.81 23 PHE B O 1
ATOM 846 N N . ARG B 1 24 ? -4.898 13.492 -0.133 1 98.69 24 ARG B N 1
ATOM 847 C CA . ARG B 1 24 ? -5.562 14.781 -0.236 1 98.69 24 ARG B CA 1
ATOM 848 C C . ARG B 1 24 ? -5.254 15.656 0.977 1 98.69 24 ARG B C 1
ATOM 850 O O . ARG B 1 24 ? -4.957 16.844 0.834 1 98.69 24 ARG B O 1
ATOM 857 N N . LEU B 1 25 ? -5.355 15.047 2.135 1 98.81 25 LEU B N 1
ATOM 858 C CA . LEU B 1 25 ? -5.051 15.781 3.359 1 98.81 25 LEU B CA 1
ATOM 859 C C . LEU B 1 25 ? -3.598 16.25 3.363 1 98.81 25 LEU B C 1
ATOM 861 O O . LEU B 1 25 ? -3.318 17.422 3.643 1 98.81 25 LEU B O 1
ATOM 865 N N . PHE B 1 26 ? -2.682 15.406 2.963 1 98.94 26 PHE B N 1
ATOM 866 C CA . PHE B 1 26 ? -1.267 15.758 2.908 1 98.94 26 PHE B CA 1
ATOM 867 C C . PHE B 1 26 ? -1.03 16.922 1.946 1 98.94 26 PHE B C 1
ATOM 869 O O . PHE B 1 26 ? -0.315 17.859 2.273 1 98.94 26 PHE B O 1
ATOM 876 N N . ASP B 1 27 ? -1.679 16.844 0.792 1 98.81 27 ASP B N 1
ATOM 877 C CA . ASP B 1 27 ? -1.47 17.844 -0.251 1 98.81 27 ASP B CA 1
ATOM 878 C C . ASP B 1 27 ? -2.021 19.203 0.172 1 98.81 27 ASP B C 1
ATOM 880 O O . ASP B 1 27 ? -1.604 20.234 -0.349 1 98.81 27 ASP B O 1
ATOM 884 N N . SER B 1 28 ? -2.91 19.141 1.051 1 98.69 28 SER B N 1
ATOM 885 C CA . SER B 1 28 ? -3.523 20.391 1.511 1 98.69 28 SER B CA 1
ATOM 886 C C . SER B 1 28 ? -2.629 21.109 2.518 1 98.69 28 SER B C 1
ATOM 888 O O . SER B 1 28 ? -2.855 22.281 2.83 1 98.69 28 SER B O 1
ATOM 890 N N . LEU B 1 29 ? -1.615 20.453 3.078 1 98.56 29 LEU B N 1
ATOM 891 C CA . LEU B 1 29 ? -0.707 21.047 4.055 1 98.56 29 LEU B CA 1
ATOM 892 C C . LEU B 1 29 ? 0.134 22.141 3.42 1 98.56 29 LEU B C 1
ATOM 894 O O . LEU B 1 29 ? 0.456 22.078 2.23 1 98.56 29 LEU B O 1
ATOM 898 N N . LYS B 1 30 ? 0.5 23.094 4.191 1 98.12 30 LYS B N 1
ATOM 899 C CA . LYS B 1 30 ? 1.532 24.047 3.807 1 98.12 30 LYS B CA 1
ATOM 900 C C . LYS B 1 30 ? 2.928 23.484 4.074 1 98.12 30 LYS B C 1
ATOM 902 O O . LYS B 1 30 ? 3.105 22.641 4.945 1 98.12 30 LYS B O 1
ATOM 907 N N . PRO B 1 31 ? 3.881 23.922 3.271 1 98.06 31 PRO B N 1
ATOM 908 C CA . PRO B 1 31 ? 5.246 23.516 3.59 1 98.06 31 PRO B CA 1
ATOM 909 C C . PRO B 1 31 ? 5.605 23.734 5.059 1 98.06 31 PRO B C 1
ATOM 911 O O . PRO B 1 31 ? 5.301 24.781 5.617 1 98.06 31 PRO B O 1
ATOM 914 N N . GLY B 1 32 ? 6.207 22.703 5.688 1 97.88 32 GLY B N 1
ATOM 915 C CA . GLY B 1 32 ? 6.605 22.812 7.082 1 97.88 32 GLY B CA 1
ATOM 916 C C . GLY B 1 32 ? 5.566 22.266 8.039 1 97.88 32 GLY B C 1
ATOM 917 O O . GLY B 1 32 ? 5.875 21.984 9.203 1 97.88 32 GLY B O 1
ATOM 918 N N . GLU B 1 33 ? 4.352 22.062 7.543 1 98.62 33 GLU B N 1
ATOM 919 C CA . GLU B 1 33 ? 3.293 21.516 8.391 1 98.62 33 GLU B CA 1
ATOM 920 C C . GLU B 1 33 ? 3.371 20 8.461 1 98.62 33 GLU B C 1
ATOM 922 O O . GLU B 1 33 ? 3.945 19.359 7.574 1 98.62 33 GLU B O 1
ATOM 927 N N . VAL B 1 34 ? 2.861 19.484 9.594 1 98.69 34 VAL B N 1
ATOM 928 C CA . VAL B 1 34 ? 2.895 18.047 9.852 1 98.69 34 VAL B CA 1
ATOM 929 C C . VAL B 1 34 ? 1.487 17.547 10.18 1 98.69 34 VAL B C 1
ATOM 931 O O . VAL B 1 34 ? 0.747 18.203 10.922 1 98.69 34 VAL B O 1
ATOM 934 N N . MET B 1 35 ? 1.091 16.438 9.578 1 98.88 35 MET B N 1
ATOM 935 C CA . MET B 1 35 ? -0.168 15.797 9.945 1 98.88 35 MET B CA 1
ATOM 936 C C . MET B 1 35 ? 0.085 14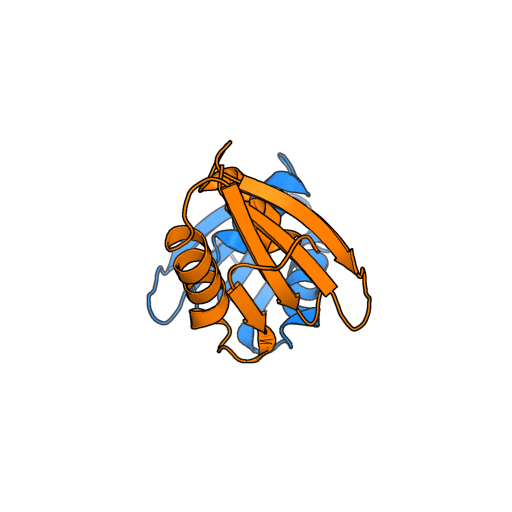.492 10.695 1 98.88 35 MET B C 1
ATOM 938 O O . MET B 1 35 ? 1.17 13.914 10.594 1 98.88 35 MET B O 1
ATOM 942 N N . GLU B 1 36 ? -0.922 14.062 11.43 1 98.88 36 GLU B N 1
ATOM 943 C CA . GLU B 1 36 ? -0.875 12.766 12.094 1 98.88 36 GLU B CA 1
ATOM 944 C C . GLU B 1 36 ? -1.792 11.758 11.406 1 98.88 36 GLU B C 1
ATOM 946 O O . GLU B 1 36 ? -2.969 12.047 11.172 1 98.88 36 GLU B O 1
ATOM 951 N N . LEU B 1 37 ? -1.298 10.688 11.078 1 98.88 37 LEU B N 1
ATOM 952 C CA . LEU B 1 37 ? -2.035 9.539 10.562 1 98.88 37 LEU B CA 1
ATOM 953 C C . LEU B 1 37 ? -2.193 8.469 11.641 1 98.88 37 LEU B C 1
ATOM 955 O O . LEU B 1 37 ? -1.21 8.062 12.266 1 98.88 37 LEU B O 1
ATOM 959 N N . THR B 1 38 ? -3.334 8.094 11.938 1 98.81 38 THR B N 1
ATOM 960 C CA . THR B 1 38 ? -3.617 6.914 12.758 1 98.81 38 THR B CA 1
ATOM 961 C C . THR B 1 38 ? -4.156 5.777 11.891 1 98.81 38 THR B C 1
ATOM 963 O O . THR B 1 38 ? -5.047 5.984 11.062 1 98.81 38 THR B O 1
ATOM 966 N N . ASN B 1 39 ? -3.562 4.645 12.094 1 98.56 39 ASN B N 1
ATOM 967 C CA . ASN B 1 39 ? -3.926 3.492 11.281 1 98.56 39 ASN B CA 1
ATOM 968 C C . ASN B 1 39 ? -4.039 2.225 12.117 1 98.56 39 ASN B C 1
ATOM 970 O O . ASN B 1 39 ? -3.457 2.139 13.203 1 98.56 39 ASN B O 1
ATOM 974 N N . ASP B 1 40 ? -4.734 1.262 11.641 1 97.62 40 ASP B N 1
ATOM 975 C CA . ASP B 1 40 ? -4.945 0.026 12.391 1 97.62 40 ASP B CA 1
ATOM 976 C C . ASP B 1 40 ? -4.004 -1.075 11.906 1 97.62 40 ASP B C 1
ATOM 978 O O . ASP B 1 40 ? -4.184 -2.246 12.242 1 97.62 40 ASP B O 1
ATOM 982 N N . HIS B 1 41 ? -3.045 -0.828 11.109 1 97.44 41 HIS B N 1
ATOM 983 C CA . HIS B 1 41 ? -1.978 -1.722 10.672 1 97.44 41 HIS B CA 1
ATOM 984 C C . HIS B 1 41 ? -0.756 -0.937 10.203 1 97.44 41 HIS B C 1
ATOM 986 O O . HIS B 1 41 ? -0.798 0.292 10.125 1 97.44 41 HIS B O 1
ATOM 992 N N . ASP B 1 42 ? 0.327 -1.605 10.016 1 96.94 42 ASP B N 1
ATOM 993 C CA . ASP B 1 42 ? 1.571 -0.968 9.594 1 96.94 42 ASP B CA 1
ATOM 994 C C . ASP B 1 42 ? 1.376 -0.179 8.305 1 96.94 42 ASP B C 1
ATOM 996 O O . ASP B 1 42 ? 0.981 -0.742 7.281 1 96.94 42 ASP B O 1
ATOM 1000 N N . PRO B 1 43 ? 1.74 1.101 8.32 1 97.88 43 PRO B N 1
ATOM 1001 C CA . PRO B 1 43 ? 1.514 1.942 7.141 1 97.88 43 PRO B CA 1
ATOM 1002 C C . PRO B 1 43 ? 2.668 1.884 6.141 1 97.88 43 PRO B C 1
ATOM 1004 O O . PRO B 1 43 ? 2.783 2.754 5.273 1 97.88 43 PRO B O 1
ATOM 1007 N N . ARG B 1 44 ? 3.42 0.886 6.191 1 96.38 44 ARG B N 1
ATOM 1008 C CA . ARG B 1 44 ? 4.586 0.744 5.328 1 96.38 44 ARG B CA 1
ATOM 1009 C C . ARG B 1 44 ? 4.191 0.824 3.855 1 96.38 44 ARG B C 1
ATOM 1011 O O . ARG B 1 44 ? 4.84 1.523 3.072 1 96.38 44 ARG B O 1
ATOM 1018 N N . PRO B 1 45 ? 3.139 0.196 3.463 1 97.38 45 PRO B N 1
ATOM 1019 C CA . PRO B 1 45 ? 2.74 0.305 2.057 1 97.38 45 PRO B CA 1
ATOM 1020 C C . PRO B 1 45 ? 2.418 1.739 1.645 1 97.38 45 PRO B C 1
ATOM 1022 O O . PRO B 1 45 ? 2.717 2.143 0.518 1 97.38 45 PRO B O 1
ATOM 1025 N N . LEU B 1 46 ? 1.803 2.463 2.547 1 98.31 46 LEU B N 1
ATOM 1026 C CA . LEU B 1 46 ? 1.535 3.873 2.285 1 98.31 46 LEU B CA 1
ATOM 1027 C C . LEU B 1 46 ? 2.834 4.664 2.193 1 98.31 46 LEU B C 1
ATOM 1029 O O . LEU B 1 46 ? 2.955 5.57 1.367 1 98.31 46 LEU B O 1
ATOM 1033 N N . HIS B 1 47 ? 3.715 4.289 3.033 1 98.38 47 HIS B N 1
ATOM 1034 C CA . HIS B 1 47 ? 5.02 4.941 2.996 1 98.38 47 HIS B CA 1
ATOM 1035 C C . HIS B 1 47 ? 5.695 4.742 1.646 1 98.38 47 HIS B C 1
ATOM 1037 O O . HIS B 1 47 ? 6.211 5.695 1.058 1 98.38 47 HIS B O 1
ATOM 1043 N N . TYR B 1 48 ? 5.645 3.537 1.136 1 98 48 TYR B N 1
ATOM 1044 C CA . TYR B 1 48 ? 6.207 3.25 -0.18 1 98 48 TYR B CA 1
ATOM 1045 C C . TYR B 1 48 ? 5.527 4.09 -1.256 1 98 48 TYR B C 1
ATOM 1047 O O . TYR B 1 48 ? 6.184 4.586 -2.172 1 98 48 TYR B O 1
ATOM 1055 N N . GLN B 1 49 ? 4.277 4.23 -1.106 1 97.94 49 GLN B N 1
ATOM 1056 C CA . GLN B 1 49 ? 3.543 5.039 -2.072 1 97.94 49 GLN B CA 1
ATOM 1057 C C . GLN B 1 49 ? 3.996 6.496 -2.027 1 97.94 49 GLN B C 1
ATOM 1059 O O . GLN B 1 49 ? 4.188 7.125 -3.068 1 97.94 49 GLN B O 1
ATOM 1064 N N . PHE B 1 50 ? 4.129 6.992 -0.825 1 98.69 50 PHE B N 1
ATOM 1065 C CA . PHE B 1 50 ? 4.648 8.344 -0.687 1 98.69 50 PHE B CA 1
ATOM 1066 C C . PHE B 1 50 ? 6.02 8.469 -1.342 1 98.69 50 PHE B C 1
ATOM 1068 O O . PHE B 1 50 ? 6.289 9.438 -2.059 1 98.69 50 PHE B O 1
ATOM 1075 N N . MET B 1 51 ? 6.859 7.516 -1.078 1 98 51 MET B N 1
ATOM 1076 C CA . MET B 1 51 ? 8.219 7.547 -1.608 1 98 51 MET B CA 1
ATOM 1077 C C . MET B 1 51 ? 8.203 7.594 -3.133 1 98 51 MET B C 1
ATOM 1079 O O . MET B 1 51 ? 9.039 8.266 -3.744 1 98 51 MET B O 1
ATOM 1083 N N . MET B 1 52 ? 7.277 6.973 -3.684 1 96.75 52 MET B N 1
ATOM 1084 C CA . MET B 1 52 ? 7.215 6.859 -5.141 1 96.75 52 MET B CA 1
ATOM 1085 C C . MET B 1 52 ? 6.488 8.055 -5.746 1 96.75 52 MET B C 1
ATOM 1087 O O . MET B 1 52 ? 6.891 8.562 -6.793 1 96.75 52 MET B O 1
ATOM 1091 N N . GLU B 1 53 ? 5.539 8.539 -5.129 1 97.56 53 GLU B N 1
ATOM 1092 C CA . GLU B 1 53 ? 4.66 9.516 -5.766 1 97.56 53 GLU B CA 1
ATOM 1093 C C . GLU B 1 53 ? 4.938 10.922 -5.25 1 97.56 53 GLU B C 1
ATOM 1095 O O . GLU B 1 53 ? 4.551 11.906 -5.883 1 97.56 53 GLU B O 1
ATOM 1100 N N . ARG B 1 54 ? 5.512 10.969 -4.102 1 97.94 54 ARG B N 1
ATOM 1101 C CA . ARG B 1 54 ? 5.898 12.258 -3.531 1 97.94 54 ARG B CA 1
ATOM 1102 C C . ARG B 1 54 ? 7.379 12.266 -3.162 1 97.94 54 ARG B C 1
ATOM 1104 O O . ARG B 1 54 ? 7.742 12.617 -2.037 1 97.94 54 ARG B O 1
ATOM 1111 N N . PRO B 1 55 ? 8.211 12 -4.055 1 98.06 55 PRO B N 1
ATOM 1112 C CA . PRO B 1 55 ? 9.641 11.922 -3.734 1 98.06 55 PRO B CA 1
ATOM 1113 C C . PRO B 1 55 ? 10.195 13.25 -3.221 1 98.06 55 PRO B C 1
ATOM 1115 O O . PRO B 1 55 ? 9.977 14.297 -3.834 1 98.06 55 PRO B O 1
ATOM 1118 N N . ASP B 1 56 ? 10.836 13.234 -2.096 1 97.94 56 ASP B N 1
ATOM 1119 C CA . ASP B 1 56 ? 11.562 14.336 -1.485 1 97.94 56 ASP B CA 1
ATOM 1120 C C . ASP B 1 56 ? 10.617 15.461 -1.064 1 97.94 56 ASP B C 1
ATOM 1122 O O . ASP B 1 56 ? 11.031 16.609 -0.94 1 97.94 56 ASP B O 1
ATOM 1126 N N . GLN B 1 57 ? 9.367 15.094 -0.853 1 98.69 57 GLN B N 1
ATOM 1127 C CA . GLN B 1 57 ? 8.398 16.141 -0.547 1 98.69 57 GLN B CA 1
ATOM 1128 C C . GLN B 1 57 ? 7.801 15.953 0.846 1 98.69 57 GLN B C 1
ATOM 1130 O O . GLN B 1 57 ? 6.969 16.75 1.284 1 98.69 57 GLN B O 1
ATOM 1135 N N . PHE B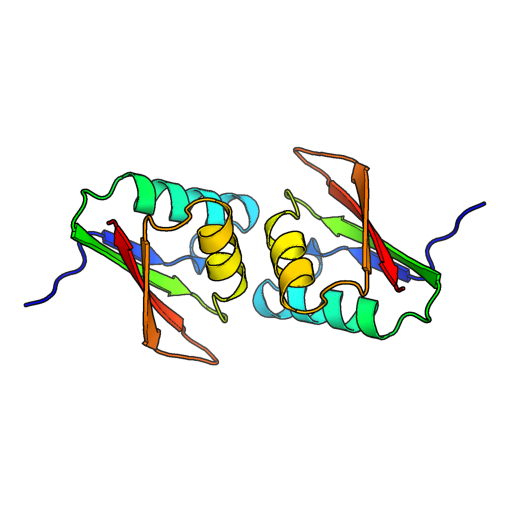 1 58 ? 8.25 14.922 1.517 1 98.88 58 PHE B N 1
ATOM 1136 C CA . PHE B 1 58 ? 7.613 14.641 2.799 1 98.88 58 PHE B CA 1
ATOM 1137 C C . PHE B 1 58 ? 8.633 14.141 3.811 1 98.88 58 PHE B C 1
ATOM 1139 O O . PHE B 1 58 ? 9.758 13.781 3.443 1 98.88 58 PHE B O 1
ATOM 1146 N N . THR B 1 59 ? 8.344 14.195 5.086 1 98.75 59 THR B N 1
ATOM 1147 C CA . THR B 1 59 ? 9.008 13.5 6.18 1 98.75 59 THR B CA 1
ATOM 1148 C C . THR B 1 59 ? 8.094 12.453 6.797 1 98.75 59 THR B C 1
ATOM 1150 O O . THR B 1 59 ? 6.871 12.531 6.664 1 98.75 59 THR B O 1
ATOM 1153 N N . TRP B 1 60 ? 8.602 11.453 7.352 1 98.69 60 TRP B N 1
ATOM 1154 C CA . TRP B 1 60 ? 7.891 10.312 7.918 1 98.69 60 TRP B CA 1
ATOM 1155 C C . TRP B 1 60 ? 8.484 9.914 9.266 1 98.69 60 TRP B C 1
ATOM 1157 O O . TRP B 1 60 ? 9.672 9.586 9.352 1 98.69 60 TRP B O 1
ATOM 1167 N N . GLU B 1 61 ? 7.672 10.023 10.305 1 98.44 61 GLU B N 1
ATOM 1168 C CA . GLU B 1 61 ? 8.125 9.641 11.641 1 98.44 61 GLU B CA 1
ATOM 1169 C C . GLU B 1 61 ? 7.086 8.781 12.352 1 98.44 61 GLU B C 1
ATOM 1171 O O . GLU B 1 61 ? 5.953 9.227 12.562 1 98.44 61 GLU B O 1
ATOM 1176 N N . TYR B 1 62 ? 7.496 7.59 12.695 1 98.5 62 TYR B N 1
ATOM 1177 C CA . TYR B 1 62 ? 6.605 6.781 13.516 1 98.5 62 TYR B CA 1
ATOM 1178 C C . TYR B 1 62 ? 6.48 7.367 14.922 1 98.5 62 TYR B C 1
ATOM 1180 O O . TYR B 1 62 ? 7.488 7.633 15.578 1 98.5 62 TYR B O 1
ATOM 1188 N N . LEU B 1 63 ? 5.285 7.504 15.305 1 98.31 63 LEU B N 1
ATOM 1189 C CA . LEU B 1 63 ? 5.004 7.969 16.656 1 98.31 63 LEU B CA 1
ATOM 1190 C C . LEU B 1 63 ? 4.613 6.809 17.562 1 98.31 63 LEU B C 1
ATOM 1192 O O . LEU B 1 63 ? 4.844 6.855 18.781 1 98.31 63 LEU B O 1
ATOM 1196 N N . GLU B 1 64 ? 3.955 5.844 17 1 98.19 64 GLU B N 1
ATOM 1197 C CA . GLU B 1 64 ? 3.523 4.609 17.656 1 98.19 64 GLU B CA 1
ATOM 1198 C C . GLU B 1 64 ? 3.512 3.445 16.656 1 98.19 64 GLU B C 1
ATOM 1200 O O . GLU B 1 64 ? 3.035 3.588 15.531 1 98.19 64 GLU B O 1
ATOM 1205 N N . GLU B 1 65 ? 4.113 2.318 17.141 1 97.31 65 GLU B N 1
ATOM 1206 C CA . GLU B 1 65 ? 4.176 1.134 16.297 1 97.31 65 GLU B CA 1
ATOM 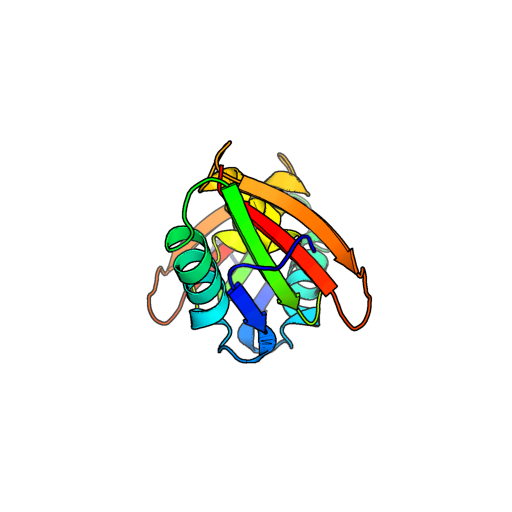1207 C C . GLU B 1 65 ? 3.393 -0.026 16.906 1 97.31 65 GLU B C 1
ATOM 1209 O O . GLU B 1 65 ? 3.607 -0.385 18.062 1 97.31 65 GLU B O 1
ATOM 1214 N N . GLY B 1 66 ? 2.6 -0.556 16.234 1 92.12 66 GLY B N 1
ATOM 1215 C CA . GLY B 1 66 ? 1.641 -1.592 16.578 1 92.12 66 GLY B CA 1
ATOM 1216 C C . GLY B 1 66 ? 2.211 -2.648 17.5 1 92.12 66 GLY B C 1
ATOM 1217 O O . GLY B 1 66 ? 3.193 -2.4 18.203 1 92.12 66 GLY B O 1
ATOM 1218 N N . PRO B 1 67 ? 1.249 -3.568 17.469 1 94.75 67 PRO B N 1
ATOM 1219 C CA . PRO B 1 67 ? 0.515 -4.148 16.344 1 94.75 67 PRO B CA 1
ATOM 1220 C C . PRO B 1 67 ? -0.913 -3.617 16.234 1 94.75 67 PRO B C 1
ATOM 1222 O O . PRO B 1 67 ? -1.562 -3.791 15.195 1 94.75 67 PRO B O 1
ATOM 1225 N N . GLU B 1 68 ? -1.58 -3.029 17.172 1 95.38 68 GLU B N 1
ATOM 1226 C CA . GLU B 1 68 ? -2.988 -2.648 17.156 1 95.38 68 GLU B CA 1
ATOM 1227 C C . GLU B 1 68 ? -3.174 -1.243 16.594 1 95.38 68 GLU B C 1
ATOM 1229 O O . GLU B 1 68 ? -4.121 -0.989 15.844 1 95.38 68 GLU B O 1
ATOM 1234 N N . ILE B 1 69 ? -2.332 -0.349 17.062 1 97.75 69 ILE B N 1
ATOM 1235 C CA . ILE B 1 69 ? -2.43 1.044 16.641 1 97.75 69 ILE B CA 1
ATOM 1236 C C . ILE B 1 69 ? -1.086 1.509 16.094 1 97.75 69 ILE B C 1
ATOM 1238 O O . ILE B 1 69 ? -0.032 1.2 16.656 1 97.75 69 ILE B O 1
ATOM 1242 N N . TRP B 1 70 ? -1.113 2.213 14.945 1 98.69 70 TRP B N 1
ATOM 1243 C CA . TRP B 1 70 ? 0.029 2.883 14.328 1 98.69 70 TRP B CA 1
ATOM 1244 C C . TRP B 1 70 ? -0.228 4.379 14.188 1 98.69 70 TRP B C 1
ATOM 1246 O O . TRP B 1 70 ? -1.296 4.793 13.734 1 98.69 70 TRP B O 1
ATOM 1256 N N . ARG B 1 71 ? 0.708 5.074 14.57 1 98.75 71 ARG B N 1
ATOM 1257 C CA . ARG B 1 71 ? 0.642 6.516 14.367 1 98.75 71 ARG B CA 1
ATOM 1258 C C . ARG B 1 71 ? 1.905 7.035 13.688 1 98.75 71 ARG B C 1
ATOM 1260 O O . ARG B 1 71 ? 3.014 6.602 14.016 1 98.75 71 ARG B O 1
ATOM 1267 N N . VAL B 1 72 ? 1.702 7.941 12.742 1 98.81 72 VAL B N 1
ATOM 1268 C CA . VAL B 1 72 ? 2.812 8.477 11.961 1 98.81 72 VAL B CA 1
ATOM 1269 C C . VAL B 1 72 ? 2.656 9.992 11.82 1 98.81 72 VAL B C 1
ATOM 1271 O O . VAL B 1 72 ? 1.555 10.484 11.57 1 98.81 72 VAL B O 1
ATOM 1274 N N . ALA B 1 73 ? 3.684 10.68 12.008 1 98.81 73 ALA B N 1
ATOM 1275 C CA . ALA B 1 73 ? 3.766 12.078 11.602 1 98.81 73 ALA B CA 1
ATOM 1276 C C . ALA B 1 73 ? 4.273 12.203 10.172 1 98.81 73 ALA B C 1
ATOM 1278 O O . ALA B 1 73 ? 5.336 11.68 9.828 1 98.81 73 ALA B O 1
ATOM 1279 N N . ILE B 1 74 ? 3.463 12.812 9.344 1 98.88 74 ILE B N 1
ATOM 1280 C CA . ILE B 1 74 ? 3.838 13.055 7.953 1 98.88 74 ILE B CA 1
ATOM 1281 C C . ILE B 1 74 ? 3.959 14.555 7.707 1 98.88 74 ILE B C 1
ATOM 1283 O O . ILE B 1 74 ? 2.965 15.281 7.762 1 98.88 74 ILE B O 1
ATOM 1287 N N . GLY B 1 75 ? 5.109 14.961 7.426 1 98.75 75 GLY B N 1
ATOM 1288 C CA . GLY B 1 75 ? 5.355 16.375 7.219 1 98.75 75 GLY B CA 1
ATOM 1289 C C . GLY B 1 75 ? 5.512 16.75 5.754 1 98.75 75 GLY B C 1
ATOM 1290 O O . GLY B 1 75 ? 6.059 15.977 4.969 1 98.75 75 GLY B O 1
ATOM 1291 N N . LYS B 1 76 ? 5.102 17.953 5.445 1 98.56 76 LYS B N 1
ATOM 1292 C CA . LYS B 1 76 ? 5.301 18.5 4.105 1 98.56 76 LYS B CA 1
ATOM 1293 C C . LYS B 1 76 ? 6.547 19.375 4.043 1 98.56 76 LYS B C 1
ATOM 1295 O O . LYS B 1 76 ? 6.727 20.266 4.875 1 98.56 76 LYS B O 1
ATOM 1300 N N . LYS B 1 77 ? 7.336 19.078 3.045 1 98.25 77 LYS B N 1
ATOM 1301 C CA . LYS B 1 77 ? 8.539 19.875 2.869 1 98.25 77 LYS B CA 1
ATOM 1302 C C . LYS B 1 77 ? 8.25 21.125 2.041 1 98.25 77 LYS B C 1
ATOM 1304 O O . LYS B 1 77 ? 7.363 21.125 1.186 1 98.25 77 LYS B O 1
#

Sequence (154 aa):
MSQFAAKIHAPDYEPRERHPAIFRLFDSLKPGEVMELTNDHDPRPLHYQFMMERPDQFTWEYLEEGPEIWRVAIGKKMSQFAAKIHAPDYEPRERHPAIFRLFDSLKPGEVMELTNDHDPRPLHYQFMMERPDQFTWEYLEEGPEIWRVAIGKK

Solvent-accessible surface area (backbone atoms only — not comparable to full-atom values): 8626 Å² total; per-residue (Å²): 129,98,65,60,75,42,76,44,60,47,77,79,41,56,80,76,49,27,62,58,50,54,49,52,56,55,68,68,50,51,70,74,34,30,30,36,42,36,32,63,38,84,58,59,46,57,51,46,39,41,55,71,75,41,63,91,39,58,48,82,41,81,75,38,73,56,81,68,50,23,29,33,38,42,27,31,89,129,97,68,61,74,43,76,43,61,47,77,79,41,56,79,78,48,27,64,59,50,52,50,51,56,56,69,68,50,51,70,74,34,31,30,36,41,34,32,63,37,84,58,59,47,56,48,46,41,41,55,70,75,41,62,92,38,57,48,82,42,80,75,38,72,55,80,67,50,21,29,33,39,42,27,30,88

Nearest PDB structures (foldsee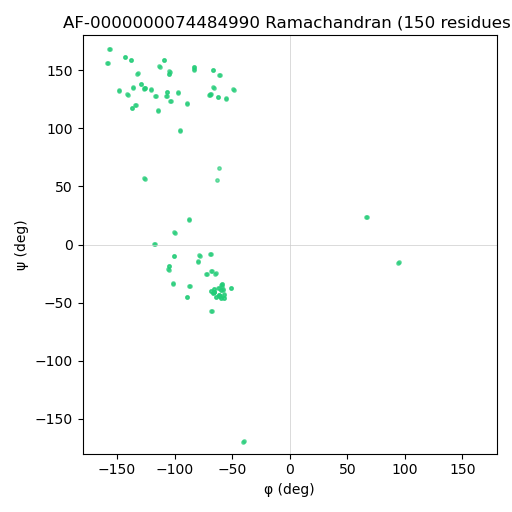k):
  1jdq-assembly1_A  TM=6.389E-01  e=5.298E-03  Thermotoga maritima
  8k1r-assembly1_B  TM=6.600E-01  e=7.970E-03  Spirochaeta thermophila DSM 6578
  8j4c-assembly1_A  TM=6.552E-01  e=1.120E-02  Spirochaeta thermophila DSM 6578
  1dcj-assembly1_A  TM=6.887E-01  e=7.533E-02  Escherichia coli
  4isc-assembly1_A  TM=5.374E-01  e=2.091E-01  Pseudomonas syringae pv. tomato str. DC3000

Foldseek 3Di:
DLDAPEEDEQVVDDPVCRLVVVVVVQVVDDAPHKYKYKYQDDCVVSVVVCCVVVPPFWDWDWPDDDHGMTMIIIGGD/DLDAPEEDEQVVDDPVCRLVVVVVVQVVDDAPHKYKYKYQ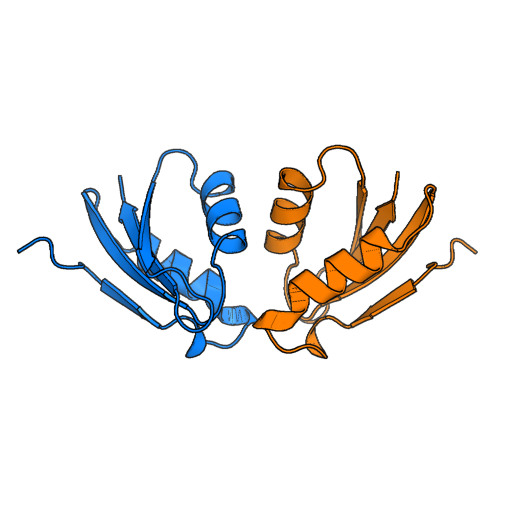DDCVVSVVVCCVPVPPFWDWDWPDDDHGMTMIIIGGD

Organism: Parageobacillus thermoglucosidasius (NCBI:txid1426)

pLDDT: mean 96.53, std 7.99, range [43.19, 98.94]

Secondary structure (DSSP, 8-state):
----SEEEEGGGS-HHHHHHHHHHHHHHSPTT-EEEEEESS--HHHHHHHHHHSTTSEEEEEEE--SS-EEEEEEE-/----SEEEEGGGS-HHHHHHHHHHHHHHSPTT-EEEEEESS--HHHHHHHHHHSTTSEEEEEEE--SS-EEEEEEE-

Radius of gyration: 16.74 Å; Cα contacts (8 Å, |Δi|>4): 282; chains: 2; bounding box: 28×46×44 Å

InterPro domains:
  IPR018720 Domain of unknown function DUF2249 [PF10006] (12-76)